Protein AF-A0A554KSD9-F1 (afdb_monomer)

Radius of gyration: 20.5 Å; Cα contacts (8 Å, |Δi|>4): 30; chains: 1; bounding box: 50×18×56 Å

pLDDT: mean 90.89, std 7.05, range [55.56, 97.56]

Foldseek 3Di:
DVVVVVVVVVVVVVVVVVVVVVVVVVLVVVLVVLLCVQLVVLVVCCVVNNVVSSVCSNVVSVVVSCVVVVVVVVVVVVVVVVVVD

Sequence (85 aa):
MAEEQSSHRRELEKKVITSDISRSKWGQILGFIIAVVGLGVSAVVAVWGSAVAGGIIGVGTLASLVGVFMYGSSVRSKEREEKRD

Secondary structure (DSSP, 8-state):
-HHHHHHHHHHHHHHHHHHHHHHHHHHHHHHHHHHHHHHHHHHHHHHHT-HHHHHHHHHHHHHHHHHHHHHHHHHHHHHHHTTT-

Mean predicted aligned error: 5.38 Å

Solvent-accessible surface area (backbone atoms only — not comparable to full-atom values): 4506 Å² total; per-residue (Å²): 107,74,66,57,55,51,50,52,52,51,52,51,52,50,52,51,54,54,49,52,53,50,52,52,51,52,52,52,52,53,50,48,51,51,48,53,52,40,43,49,51,14,50,53,34,31,73,78,67,39,52,67,60,12,48,52,45,33,51,49,46,51,53,48,52,52,49,53,53,50,50,56,50,52,53,55,50,50,60,54,52,68,75,73,112

Structure (mmCIF, N/CA/C/O backbone):
data_AF-A0A554KSD9-F1
#
_entry.id   AF-A0A554KSD9-F1
#
loop_
_atom_site.group_PDB
_atom_site.id
_atom_site.type_symbol
_atom_site.label_atom_id
_atom_site.label_alt_id
_atom_site.label_comp_id
_atom_site.label_asym_id
_atom_site.label_entity_id
_atom_site.label_seq_id
_atom_site.pdbx_PDB_ins_code
_atom_site.Cartn_x
_atom_site.Cartn_y
_atom_site.Cartn_z
_atom_site.occupancy
_atom_site.B_iso_or_equiv
_atom_site.auth_seq_id
_atom_site.auth_comp_id
_atom_site.auth_asym_id
_atom_site.auth_atom_id
_atom_site.pdbx_PDB_model_num
ATOM 1 N N . MET A 1 1 ? -34.926 1.916 30.463 1.00 63.66 1 MET A N 1
ATOM 2 C CA . MET A 1 1 ? -34.041 3.104 30.585 1.00 63.66 1 MET A CA 1
ATOM 3 C C . MET A 1 1 ? -32.542 2.788 30.617 1.00 63.66 1 MET A C 1
ATOM 5 O O . MET A 1 1 ? -31.891 3.123 29.638 1.00 63.66 1 MET A O 1
ATOM 9 N N . ALA A 1 2 ? -31.958 2.161 31.652 1.00 72.69 2 ALA A N 1
ATOM 10 C CA . ALA A 1 2 ? -30.503 1.886 31.667 1.00 72.69 2 ALA A CA 1
ATOM 11 C C . ALA A 1 2 ? -30.061 0.858 30.599 1.00 72.69 2 ALA A C 1
ATOM 13 O O . ALA A 1 2 ? -29.051 1.056 29.925 1.00 72.69 2 ALA A O 1
ATOM 14 N N . GLU A 1 3 ? -30.851 -0.199 30.387 1.00 75.75 3 GLU A N 1
ATOM 15 C CA . GLU A 1 3 ? -30.602 -1.188 29.327 1.00 75.75 3 GLU A CA 1
ATOM 16 C C . GLU A 1 3 ? -30.758 -0.605 27.919 1.00 75.75 3 GLU A C 1
ATOM 18 O O . GLU A 1 3 ? -29.964 -0.919 27.039 1.00 75.75 3 GLU A O 1
ATOM 23 N N . GLU A 1 4 ? -31.717 0.298 27.704 1.00 79.81 4 GLU A N 1
ATOM 24 C CA . GLU A 1 4 ? -31.919 0.946 26.401 1.00 79.81 4 GLU A CA 1
ATOM 25 C C . GLU A 1 4 ? -30.740 1.856 26.034 1.00 79.81 4 GLU A C 1
ATOM 27 O O . GLU A 1 4 ? -30.214 1.762 24.928 1.00 79.81 4 GLU A O 1
ATOM 32 N N . GLN A 1 5 ? -30.241 2.659 26.981 1.00 80.31 5 GLN A N 1
ATOM 33 C CA . GLN A 1 5 ? -29.019 3.457 26.809 1.00 80.31 5 GLN A CA 1
ATOM 34 C C . GLN A 1 5 ? -27.784 2.577 26.543 1.00 80.31 5 GLN A C 1
ATOM 36 O O . GLN A 1 5 ? -26.979 2.879 25.660 1.00 80.31 5 GLN A O 1
ATOM 41 N N . SER A 1 6 ? -27.654 1.454 27.258 1.00 82.75 6 SER A N 1
ATOM 42 C CA . SER A 1 6 ? -26.579 0.480 27.032 1.00 82.75 6 SER A CA 1
ATOM 43 C C . SER A 1 6 ? -26.667 -0.167 25.643 1.00 82.75 6 SER A C 1
ATOM 45 O O . SER A 1 6 ? -25.659 -0.264 24.938 1.00 82.75 6 SER A O 1
ATOM 47 N N . SER A 1 7 ? -27.873 -0.548 25.209 1.00 86.88 7 SER A N 1
ATOM 48 C CA . SER A 1 7 ? -28.117 -1.130 23.885 1.00 86.88 7 SER A CA 1
ATOM 49 C C . SER A 1 7 ? -27.773 -0.148 22.764 1.00 86.88 7 SER A C 1
ATOM 51 O O . SER A 1 7 ? -27.043 -0.508 21.840 1.00 86.88 7 SER A O 1
ATOM 53 N N . HIS A 1 8 ? -28.167 1.119 22.916 1.00 87.50 8 HIS A N 1
ATOM 54 C CA . HIS A 1 8 ? -27.890 2.171 21.949 1.00 87.50 8 HIS A CA 1
ATOM 55 C C . HIS A 1 8 ? -26.384 2.438 21.809 1.00 87.50 8 HIS A C 1
ATOM 57 O O . HIS A 1 8 ? -25.857 2.500 20.696 1.00 87.50 8 HIS A O 1
ATOM 63 N N . ARG A 1 9 ? -25.650 2.508 22.931 1.00 89.12 9 ARG A N 1
ATOM 64 C CA . ARG A 1 9 ? -24.184 2.647 22.923 1.00 89.12 9 ARG A CA 1
ATOM 65 C C . ARG A 1 9 ? -23.514 1.476 22.202 1.00 89.12 9 ARG A C 1
ATOM 67 O O . ARG A 1 9 ? -22.637 1.690 21.366 1.00 89.12 9 ARG A O 1
ATOM 74 N N . ARG A 1 10 ? -23.969 0.251 22.473 1.00 89.12 10 ARG A N 1
ATOM 75 C CA . ARG A 1 10 ? -23.426 -0.967 21.860 1.00 89.12 10 ARG A CA 1
ATOM 76 C C . ARG A 1 10 ? -23.678 -1.023 20.351 1.00 89.12 10 ARG A C 1
ATOM 78 O O . ARG A 1 10 ? -22.809 -1.478 19.605 1.00 89.12 10 ARG A O 1
ATOM 85 N N . GLU A 1 11 ? -24.830 -0.545 19.882 1.00 93.12 11 GLU A N 1
ATOM 86 C CA . GLU A 1 11 ? -25.120 -0.424 18.449 1.00 93.12 11 GLU A CA 1
ATOM 87 C C . GLU A 1 11 ? -24.210 0.595 17.755 1.00 93.12 11 GLU A C 1
ATOM 89 O O . GLU A 1 11 ? -23.672 0.307 16.681 1.00 93.12 11 GLU A O 1
ATOM 94 N N . LEU A 1 12 ? -23.977 1.754 18.379 1.00 91.00 12 LEU A N 1
ATOM 95 C CA . LEU A 1 12 ? -23.059 2.767 17.855 1.00 91.00 12 LEU A CA 1
ATOM 96 C C . LEU A 1 12 ? -21.620 2.239 17.779 1.00 91.00 12 LEU A C 1
ATOM 98 O O . LEU A 1 12 ? -20.989 2.351 16.727 1.00 91.00 12 LEU A O 1
ATOM 102 N N . GLU A 1 13 ? -21.121 1.593 18.837 1.00 92.38 13 GLU A N 1
ATOM 103 C CA . GLU A 1 13 ? -19.787 0.973 18.852 1.00 92.38 13 GLU A CA 1
ATOM 104 C C . GLU A 1 13 ? -19.644 -0.072 17.738 1.00 92.38 13 GLU A C 1
ATOM 106 O O . GLU A 1 13 ? -18.667 -0.062 16.984 1.00 92.38 13 GLU A O 1
ATOM 111 N N . LYS A 1 14 ? -20.655 -0.930 17.556 1.00 92.38 14 LYS A N 1
ATOM 112 C CA . LYS A 1 14 ? -20.670 -1.931 16.481 1.00 92.38 14 LYS A CA 1
ATOM 113 C C . LYS A 1 14 ? -20.632 -1.282 15.096 1.00 92.38 14 LYS A C 1
ATOM 115 O O . LYS A 1 14 ? -19.907 -1.760 14.218 1.00 92.38 14 LYS A O 1
ATOM 120 N N . LYS A 1 15 ? -21.384 -0.197 14.886 1.00 92.19 15 LYS A N 1
ATOM 121 C CA . LYS A 1 15 ? -21.413 0.537 13.612 1.00 92.19 15 LYS A CA 1
ATOM 122 C C . LYS A 1 15 ? -20.067 1.192 13.305 1.00 92.19 15 LYS A C 1
ATOM 124 O O . LYS A 1 15 ? -19.605 1.103 12.165 1.00 92.19 15 LYS A O 1
ATOM 129 N N . VAL A 1 16 ? -19.418 1.782 14.310 1.00 91.38 16 VAL A N 1
ATOM 130 C CA . VAL A 1 16 ? -18.073 2.366 14.184 1.00 91.38 16 VAL A CA 1
ATOM 131 C C . VAL A 1 16 ? -17.059 1.288 13.806 1.00 91.38 16 VAL A C 1
ATOM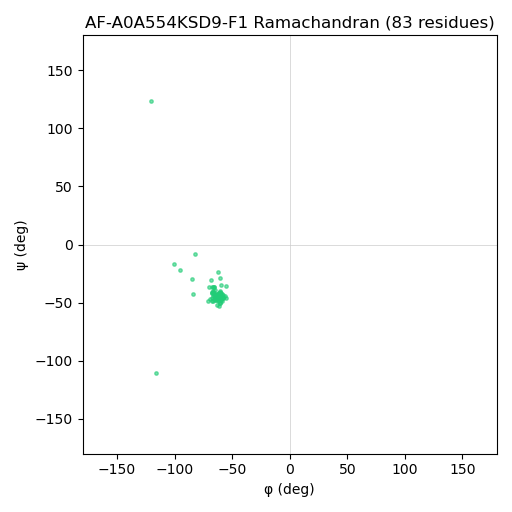 133 O O . VAL A 1 16 ? -16.410 1.414 12.772 1.00 91.38 16 VAL A O 1
ATOM 136 N N . ILE A 1 17 ? -16.993 0.183 14.559 1.00 90.69 17 ILE A N 1
ATOM 137 C CA . ILE A 1 17 ? -16.045 -0.916 14.301 1.00 90.69 17 ILE A CA 1
ATOM 138 C C . ILE A 1 17 ? -16.237 -1.495 12.894 1.00 90.69 17 ILE A C 1
ATOM 140 O O . ILE A 1 17 ? -15.273 -1.690 12.155 1.00 90.69 17 ILE A O 1
ATOM 144 N N . THR A 1 18 ? -17.486 -1.743 12.492 1.00 91.38 18 THR A N 1
ATOM 145 C CA . THR A 1 18 ? -17.793 -2.319 11.172 1.00 91.38 18 THR A CA 1
ATOM 146 C C . THR A 1 18 ? -17.392 -1.374 10.035 1.00 91.38 18 THR A C 1
ATOM 148 O O . THR A 1 18 ? -16.861 -1.815 9.010 1.00 91.38 18 THR A O 1
ATOM 151 N N . SER A 1 19 ? -17.611 -0.070 10.219 1.00 88.75 19 SER A N 1
ATOM 152 C CA . SER A 1 19 ? -17.212 0.951 9.247 1.00 88.75 19 SER A CA 1
ATOM 153 C C . SER A 1 19 ? -15.689 1.062 9.141 1.00 88.75 19 SER A C 1
ATOM 155 O O . SER A 1 19 ? -15.163 1.128 8.030 1.00 88.75 19 SER A O 1
ATOM 157 N N . ASP A 1 20 ? -14.971 1.000 10.266 1.00 87.81 20 ASP A N 1
ATOM 158 C CA . ASP A 1 20 ? -13.503 1.059 10.311 1.00 87.81 20 ASP A CA 1
ATOM 159 C C . ASP A 1 20 ? -12.865 -0.144 9.593 1.00 87.81 20 ASP A C 1
ATOM 161 O O . ASP A 1 20 ? -12.009 0.018 8.720 1.00 87.81 20 ASP A O 1
ATOM 165 N N . ILE A 1 21 ? -13.373 -1.356 9.860 1.00 89.44 21 ILE A N 1
ATOM 166 C CA . ILE A 1 21 ? -12.952 -2.588 9.172 1.00 89.44 21 ILE A CA 1
ATOM 167 C C . ILE A 1 21 ? -13.173 -2.465 7.663 1.00 89.44 21 ILE A C 1
ATOM 169 O O . ILE A 1 21 ? -12.298 -2.817 6.869 1.00 89.44 21 ILE A O 1
ATOM 173 N N . SER A 1 22 ? -14.341 -1.966 7.258 1.00 89.50 22 SER A N 1
ATOM 174 C CA . SER A 1 22 ? -14.688 -1.831 5.842 1.00 89.50 22 SER A CA 1
ATOM 175 C C . SER A 1 22 ? -13.773 -0.820 5.154 1.00 89.50 22 SER A C 1
ATOM 177 O O . SER A 1 22 ? -13.225 -1.110 4.092 1.00 89.50 22 SER A O 1
ATOM 179 N N . ARG A 1 23 ? -13.527 0.334 5.785 1.00 88.31 23 ARG A N 1
ATOM 180 C CA . ARG A 1 23 ? -12.610 1.362 5.280 1.00 88.31 23 ARG A CA 1
ATOM 181 C C . ARG A 1 23 ? -11.182 0.832 5.139 1.00 88.31 23 ARG A C 1
ATOM 183 O O . ARG A 1 23 ? -10.541 1.083 4.121 1.00 88.31 23 ARG A O 1
ATOM 190 N N . SER A 1 24 ? -10.703 0.065 6.117 1.00 88.88 24 SER A N 1
ATOM 191 C CA . SER A 1 24 ? -9.378 -0.559 6.066 1.00 88.88 24 SER A CA 1
ATOM 192 C C . SER A 1 24 ? -9.268 -1.575 4.924 1.00 88.88 24 SER A C 1
ATOM 194 O O . SER A 1 24 ? -8.296 -1.535 4.169 1.00 88.88 24 SER A O 1
ATOM 196 N N . LYS A 1 25 ? -10.287 -2.424 4.735 1.00 90.19 25 LYS A N 1
ATOM 197 C CA . LYS A 1 25 ? -10.353 -3.384 3.622 1.00 90.19 25 LYS A CA 1
ATOM 198 C C . LYS A 1 25 ? -10.318 -2.695 2.259 1.00 90.19 25 LYS A C 1
ATOM 200 O O . LYS A 1 25 ? -9.533 -3.091 1.403 1.00 90.19 25 LYS A O 1
ATOM 205 N N . TRP A 1 26 ? -11.125 -1.652 2.067 1.00 90.56 26 TRP A N 1
ATOM 206 C CA . TRP A 1 26 ? -11.142 -0.892 0.816 1.00 90.56 26 TRP A CA 1
ATOM 207 C C . TRP A 1 26 ? -9.799 -0.219 0.533 1.00 90.56 26 TRP A C 1
ATOM 209 O O . TRP A 1 26 ? -9.309 -0.307 -0.590 1.00 90.56 26 TRP A O 1
ATOM 219 N N . GLY A 1 27 ? -9.159 0.376 1.545 1.00 91.19 27 GLY A N 1
ATOM 220 C CA . GLY A 1 27 ? -7.820 0.953 1.397 1.00 91.19 27 GLY A CA 1
ATOM 221 C C . GLY A 1 27 ? -6.775 -0.074 0.945 1.00 91.19 27 GLY A C 1
ATOM 222 O O . GLY A 1 27 ? -5.987 0.204 0.044 1.00 91.19 27 GLY A O 1
ATOM 223 N N . GLN A 1 28 ? -6.807 -1.283 1.510 1.00 93.69 28 GLN A N 1
ATOM 224 C CA . GLN A 1 28 ? -5.891 -2.360 1.128 1.00 93.69 28 GLN A CA 1
ATOM 225 C C . GLN A 1 28 ? -6.148 -2.872 -0.297 1.00 93.69 28 GLN A C 1
ATOM 227 O O . GLN A 1 28 ? -5.197 -3.076 -1.047 1.00 93.69 28 GLN A O 1
ATOM 232 N N . ILE A 1 29 ? -7.415 -3.039 -0.693 1.00 95.56 29 ILE A N 1
ATOM 233 C CA . ILE A 1 29 ? -7.783 -3.480 -2.048 1.00 95.56 29 ILE A CA 1
ATOM 234 C C . ILE A 1 29 ? -7.359 -2.438 -3.087 1.00 95.56 29 ILE A C 1
ATOM 236 O O . ILE A 1 29 ? -6.721 -2.786 -4.078 1.00 95.56 29 ILE A O 1
ATOM 240 N N . LEU A 1 30 ? -7.663 -1.159 -2.854 1.00 94.00 30 LEU A N 1
ATOM 241 C CA . LEU A 1 30 ? -7.281 -0.082 -3.768 1.00 94.00 30 LEU A CA 1
ATOM 242 C C . LEU A 1 30 ? -5.757 0.056 -3.864 1.00 94.00 30 LEU A C 1
ATOM 244 O O . LEU A 1 30 ? -5.225 0.168 -4.966 1.00 94.00 30 LEU A O 1
ATOM 248 N N . GLY A 1 31 ? -5.046 -0.029 -2.735 1.00 95.00 31 GLY A N 1
ATOM 249 C CA . GLY A 1 31 ? -3.582 -0.031 -2.722 1.00 95.00 31 GLY A CA 1
ATOM 250 C C . GLY A 1 31 ? -2.984 -1.210 -3.493 1.00 95.00 31 GLY A C 1
ATOM 251 O O . GLY A 1 31 ? -2.029 -1.025 -4.243 1.00 95.00 31 GLY A O 1
ATOM 252 N N . PHE A 1 32 ? -3.576 -2.401 -3.377 1.00 95.38 32 PHE A N 1
ATOM 253 C CA . PHE A 1 32 ? -3.159 -3.576 -4.143 1.00 95.38 32 PHE A CA 1
ATOM 254 C C . PHE A 1 32 ? -3.376 -3.392 -5.650 1.00 95.38 32 PHE A C 1
ATOM 256 O O . PHE A 1 32 ? -2.477 -3.686 -6.434 1.00 95.38 32 PHE A O 1
ATOM 263 N N . ILE A 1 33 ? -4.527 -2.854 -6.066 1.00 97.12 33 ILE A N 1
ATOM 264 C CA . ILE A 1 33 ? -4.807 -2.572 -7.482 1.00 97.12 33 ILE A C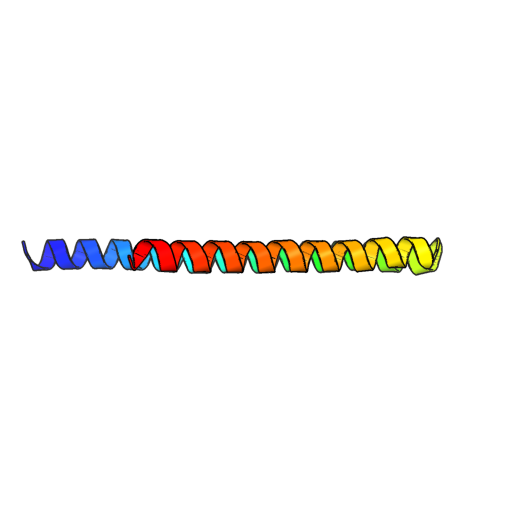A 1
ATOM 265 C C . ILE A 1 33 ? -3.783 -1.579 -8.042 1.00 97.12 33 ILE A C 1
ATOM 267 O O . ILE A 1 33 ? -3.208 -1.828 -9.100 1.00 97.12 33 ILE A O 1
ATOM 271 N N . ILE A 1 34 ? -3.503 -0.488 -7.321 1.00 95.56 34 ILE A N 1
ATOM 272 C CA . ILE A 1 34 ? -2.499 0.506 -7.727 1.00 95.56 34 ILE A CA 1
ATOM 273 C C . ILE A 1 34 ? -1.111 -0.135 -7.832 1.00 95.56 34 ILE A C 1
ATOM 275 O O . ILE A 1 34 ? -0.397 0.126 -8.798 1.00 95.56 34 ILE A O 1
ATOM 279 N N . ALA A 1 35 ? -0.741 -0.998 -6.881 1.00 96.19 35 ALA A N 1
ATOM 280 C CA . ALA A 1 35 ? 0.536 -1.706 -6.907 1.00 96.19 35 ALA A CA 1
ATOM 281 C C . ALA A 1 35 ? 0.664 -2.587 -8.154 1.00 96.19 35 ALA A C 1
ATOM 283 O O . ALA A 1 35 ? 1.652 -2.489 -8.875 1.00 96.19 35 ALA A O 1
ATOM 284 N N . VAL A 1 36 ? -0.347 -3.411 -8.436 1.00 97.56 36 VAL A N 1
ATOM 285 C CA . VAL A 1 36 ? -0.343 -4.317 -9.592 1.00 97.56 36 VAL A CA 1
ATOM 286 C C . VAL A 1 36 ? -0.304 -3.533 -10.902 1.00 97.56 36 VAL A C 1
ATOM 288 O O . VAL A 1 36 ? 0.502 -3.850 -11.772 1.00 97.56 36 VAL A O 1
ATOM 291 N N . VAL A 1 37 ? -1.128 -2.491 -11.042 1.00 97.44 37 VAL A N 1
ATOM 292 C CA . VAL A 1 37 ? -1.170 -1.676 -12.264 1.00 97.44 37 VAL A CA 1
ATOM 293 C C . VAL A 1 37 ? 0.139 -0.909 -12.454 1.00 97.44 37 VAL A C 1
ATOM 295 O O . VAL A 1 37 ? 0.727 -0.970 -13.531 1.00 97.44 37 VAL A O 1
ATOM 298 N N . GLY A 1 38 ? 0.637 -0.224 -11.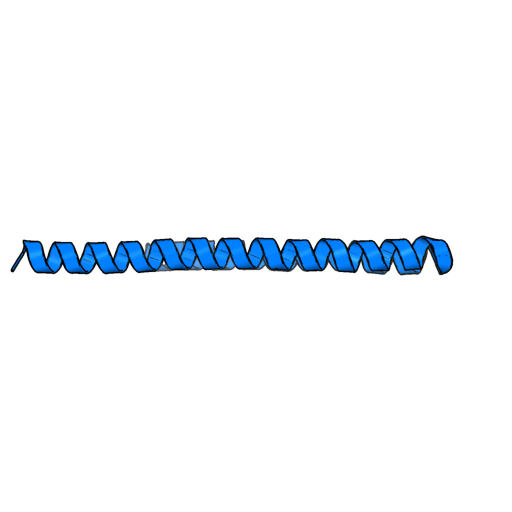423 1.00 95.50 38 GLY A N 1
ATOM 299 C CA . GLY A 1 38 ? 1.859 0.576 -11.520 1.00 95.50 38 GLY A CA 1
ATOM 300 C C . GLY A 1 38 ? 3.113 -0.268 -11.756 1.00 95.50 38 GLY A C 1
ATOM 301 O O . GLY A 1 38 ? 3.932 0.078 -12.608 1.00 95.50 38 GLY A O 1
ATOM 302 N N . LEU A 1 39 ? 3.239 -1.417 -11.082 1.00 96.44 39 LEU A N 1
ATOM 303 C CA . LEU A 1 39 ? 4.335 -2.360 -11.331 1.00 96.44 39 LEU A CA 1
ATOM 304 C C . LEU A 1 39 ? 4.204 -3.051 -12.691 1.00 96.44 39 LEU A C 1
ATOM 306 O O . LEU A 1 39 ? 5.212 -3.253 -13.363 1.00 96.44 39 LEU A O 1
ATOM 310 N N . GLY A 1 40 ? 2.984 -3.367 -13.130 1.00 96.56 40 GLY A N 1
ATOM 311 C CA . GLY A 1 40 ? 2.736 -3.907 -14.466 1.00 96.56 40 GLY A CA 1
ATOM 312 C C . GLY A 1 40 ? 3.181 -2.936 -15.561 1.00 96.56 40 GLY A C 1
ATOM 313 O O .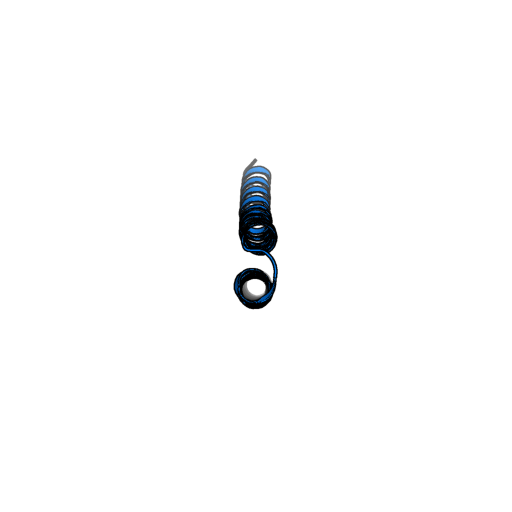 GLY A 1 40 ? 3.927 -3.317 -16.460 1.00 96.56 40 GLY A O 1
ATOM 314 N N . VAL A 1 41 ? 2.804 -1.660 -15.444 1.00 95.50 41 VAL A N 1
ATOM 315 C CA . VAL A 1 41 ? 3.246 -0.599 -16.364 1.00 95.50 41 VAL A CA 1
ATOM 316 C C . VAL A 1 41 ? 4.764 -0.415 -16.300 1.00 95.50 41 VAL A C 1
ATOM 318 O O . VAL A 1 41 ? 5.413 -0.359 -17.341 1.00 95.50 41 VAL A O 1
ATOM 321 N N . SER A 1 42 ?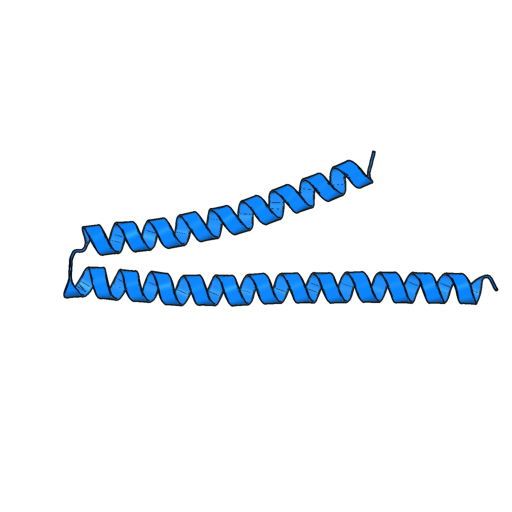 5.347 -0.380 -15.098 1.00 95.88 42 SER A N 1
ATOM 322 C CA . SER A 1 42 ? 6.802 -0.312 -14.896 1.00 95.88 42 SER A CA 1
ATOM 323 C C . SER A 1 42 ? 7.534 -1.452 -15.614 1.00 95.88 42 SER A C 1
ATOM 325 O O . SER A 1 42 ? 8.500 -1.190 -16.330 1.00 95.88 42 SER A O 1
ATOM 327 N N . ALA A 1 43 ? 7.046 -2.690 -15.492 1.00 96.12 43 ALA A N 1
ATOM 328 C CA . ALA A 1 43 ? 7.629 -3.860 -16.142 1.00 96.12 43 ALA A CA 1
ATOM 329 C C . ALA A 1 43 ? 7.530 -3.782 -17.674 1.00 96.12 43 ALA A C 1
ATOM 331 O O . ALA A 1 43 ? 8.523 -4.015 -18.360 1.00 96.12 43 ALA A O 1
ATOM 332 N N . VAL A 1 44 ? 6.373 -3.393 -18.222 1.00 96.94 44 VAL A N 1
ATOM 333 C CA . VAL A 1 44 ? 6.196 -3.221 -19.676 1.00 96.94 44 VAL A CA 1
ATOM 334 C C . VAL A 1 44 ? 7.148 -2.152 -20.223 1.00 96.94 44 VAL A C 1
ATOM 336 O O . VAL A 1 44 ? 7.825 -2.380 -21.226 1.00 96.94 44 VAL A O 1
ATOM 339 N N . VAL A 1 45 ? 7.264 -1.010 -19.537 1.00 95.94 45 VAL A N 1
ATOM 340 C CA . VAL A 1 45 ? 8.181 0.074 -19.926 1.00 95.94 45 VAL A CA 1
ATOM 341 C C . VAL A 1 45 ? 9.644 -0.356 -19.807 1.00 95.94 45 VAL A C 1
ATOM 343 O O . VAL A 1 45 ? 10.453 0.023 -20.652 1.00 95.94 45 VAL A O 1
ATOM 346 N N . ALA A 1 46 ? 9.994 -1.158 -18.800 1.00 95.56 46 ALA A N 1
ATOM 347 C CA . ALA A 1 46 ? 11.352 -1.662 -18.626 1.00 95.56 46 ALA A CA 1
ATOM 348 C C . ALA A 1 46 ? 11.768 -2.639 -19.738 1.00 95.56 46 ALA A C 1
ATOM 350 O O . ALA A 1 46 ? 12.928 -2.626 -20.142 1.00 95.56 46 ALA A O 1
ATOM 351 N N . VAL A 1 47 ? 10.837 -3.468 -20.227 1.00 95.44 47 VAL A N 1
ATOM 352 C CA . VAL A 1 47 ? 11.113 -4.504 -21.238 1.00 95.44 47 VAL A CA 1
ATOM 353 C C . VAL A 1 47 ? 11.086 -3.952 -22.665 1.00 95.44 47 VAL A C 1
ATOM 355 O O . VAL A 1 47 ? 11.942 -4.317 -23.465 1.00 95.44 47 VAL A O 1
ATOM 358 N N . TRP A 1 48 ? 10.122 -3.092 -23.008 1.00 93.94 48 TRP A N 1
ATOM 359 C CA . TRP A 1 48 ? 9.965 -2.571 -24.379 1.00 93.94 48 TRP A CA 1
ATOM 360 C C . TRP A 1 48 ? 10.531 -1.168 -24.593 1.00 93.94 48 TRP A C 1
ATOM 362 O O . TRP A 1 48 ? 10.701 -0.748 -25.734 1.00 93.94 48 TRP A O 1
ATOM 372 N N . GLY A 1 49 ? 10.790 -0.430 -23.516 1.00 91.12 49 GLY A N 1
ATOM 373 C CA . GLY A 1 49 ? 11.277 0.942 -23.570 1.00 91.12 49 GLY A CA 1
ATOM 374 C C . GLY A 1 49 ? 12.663 1.078 -22.956 1.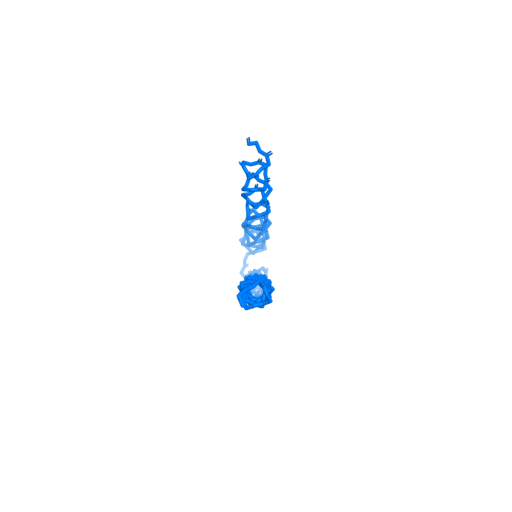00 91.12 49 GLY A C 1
ATOM 375 O O . GLY A 1 49 ? 13.664 0.640 -23.514 1.00 91.12 49 GLY A O 1
ATOM 376 N N . SER A 1 50 ? 12.718 1.741 -21.803 1.00 93.00 50 SER A N 1
ATOM 377 C CA . SER A 1 50 ? 13.953 2.014 -21.075 1.00 93.00 50 SER A CA 1
ATOM 378 C C . SER A 1 50 ? 13.884 1.396 -19.689 1.00 93.00 50 SER A C 1
ATOM 380 O O . SER A 1 50 ? 13.008 1.740 -18.892 1.00 93.00 50 SER A O 1
ATOM 382 N N . ALA A 1 51 ? 14.860 0.543 -19.375 1.00 93.75 51 ALA A N 1
ATOM 383 C CA . ALA A 1 51 ? 15.013 -0.049 -18.049 1.00 93.75 51 ALA A CA 1
ATOM 384 C C . ALA A 1 51 ? 15.109 1.023 -16.948 1.00 93.75 51 ALA A C 1
ATOM 386 O O . ALA A 1 51 ? 14.545 0.851 -15.870 1.00 93.75 51 ALA A O 1
ATOM 387 N N . VAL A 1 52 ? 15.755 2.161 -17.234 1.00 95.81 52 VAL A N 1
ATOM 388 C CA . VAL A 1 52 ? 15.866 3.282 -16.287 1.00 95.81 52 VAL A CA 1
ATOM 389 C C . VAL A 1 52 ? 14.502 3.929 -16.047 1.00 95.81 52 VAL A C 1
ATOM 391 O O . VAL A 1 52 ? 14.121 4.144 -14.898 1.00 95.81 52 VAL A O 1
ATOM 394 N N . ALA A 1 53 ? 13.736 4.195 -17.110 1.00 93.62 53 ALA A N 1
ATOM 395 C CA . ALA A 1 53 ? 12.398 4.774 -16.984 1.00 93.62 53 ALA A CA 1
ATOM 396 C C . ALA A 1 53 ? 11.443 3.828 -16.238 1.00 93.62 53 ALA A C 1
ATOM 398 O O . ALA A 1 53 ? 10.749 4.250 -15.313 1.00 93.62 53 ALA A O 1
ATOM 399 N N . GLY A 1 54 ? 11.462 2.537 -16.582 1.00 95.06 54 GLY A N 1
ATOM 400 C CA . GLY A 1 54 ? 10.697 1.508 -15.880 1.00 95.06 54 GLY A CA 1
ATOM 401 C C . GLY A 1 54 ? 11.081 1.414 -14.402 1.00 95.06 54 GLY A C 1
ATOM 402 O O . GLY A 1 54 ? 10.196 1.366 -13.548 1.00 95.06 54 GLY A O 1
ATOM 403 N N . GLY A 1 55 ? 12.378 1.485 -14.085 1.00 95.38 55 GLY A N 1
ATOM 404 C CA . GLY A 1 55 ? 12.890 1.506 -12.714 1.00 95.38 55 GLY A CA 1
ATOM 405 C C . GLY A 1 55 ? 12.392 2.703 -11.900 1.00 95.38 55 GLY A C 1
ATOM 406 O O . GLY A 1 55 ? 11.906 2.517 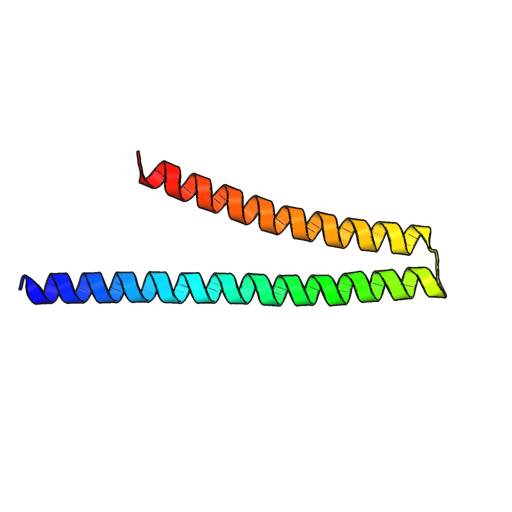-10.786 1.00 95.38 55 GLY A O 1
ATOM 407 N N . ILE A 1 56 ? 12.429 3.917 -12.464 1.00 96.75 56 ILE A N 1
ATOM 408 C CA . ILE A 1 56 ? 11.912 5.129 -11.802 1.00 96.75 56 ILE A CA 1
ATOM 409 C C . ILE A 1 56 ? 10.412 4.997 -11.519 1.00 96.75 56 ILE A C 1
ATOM 411 O O . ILE A 1 56 ? 9.969 5.296 -10.411 1.00 96.75 56 ILE A O 1
ATOM 415 N N . ILE A 1 57 ? 9.629 4.510 -12.486 1.00 95.19 57 ILE A N 1
ATOM 416 C CA . ILE A 1 57 ? 8.180 4.314 -12.317 1.00 95.19 57 ILE A CA 1
ATOM 417 C C . ILE A 1 57 ? 7.898 3.263 -11.237 1.00 95.19 57 ILE A C 1
ATOM 419 O O . ILE A 1 57 ? 7.030 3.468 -10.387 1.00 95.19 57 ILE A O 1
ATOM 423 N N . GLY A 1 58 ? 8.644 2.157 -11.236 1.00 96.31 58 GLY A N 1
ATOM 424 C CA . GLY A 1 58 ? 8.491 1.086 -10.252 1.00 96.31 58 GLY A CA 1
ATOM 425 C C . GLY A 1 58 ? 8.798 1.566 -8.835 1.00 96.31 58 GLY A C 1
ATOM 426 O O . GLY A 1 58 ? 7.958 1.447 -7.941 1.00 96.31 58 GLY A O 1
ATOM 427 N N . VAL A 1 59 ? 9.965 2.190 -8.640 1.00 96.94 59 VAL A N 1
ATOM 428 C CA . VAL A 1 59 ? 10.372 2.752 -7.342 1.00 96.94 59 VAL A CA 1
ATOM 429 C C . VAL A 1 59 ? 9.409 3.850 -6.896 1.00 96.94 59 VAL A C 1
ATOM 431 O O . VAL A 1 59 ? 8.994 3.850 -5.740 1.00 96.94 59 VAL A O 1
ATOM 434 N N . GLY A 1 60 ? 8.999 4.747 -7.796 1.00 97.06 60 GLY A N 1
ATOM 435 C CA . GLY A 1 60 ? 8.044 5.814 -7.495 1.00 97.06 60 GLY A CA 1
ATOM 436 C C . GLY A 1 60 ? 6.678 5.283 -7.056 1.00 97.06 60 GLY A C 1
ATOM 437 O O . GLY A 1 60 ? 6.115 5.771 -6.077 1.00 97.06 60 GLY A O 1
ATOM 438 N N . THR A 1 61 ? 6.178 4.234 -7.717 1.00 96.06 61 THR A N 1
ATOM 439 C CA . THR A 1 61 ? 4.916 3.568 -7.351 1.00 96.06 61 THR A CA 1
ATOM 440 C C . THR A 1 61 ? 5.004 2.975 -5.945 1.00 96.06 61 THR A C 1
ATOM 442 O O . THR A 1 61 ? 4.124 3.207 -5.114 1.00 96.06 61 THR A O 1
ATOM 445 N N . LEU A 1 62 ? 6.083 2.243 -5.649 1.00 96.31 62 LEU A N 1
ATOM 446 C CA . LEU A 1 62 ? 6.286 1.626 -4.337 1.00 96.31 62 LEU A CA 1
ATOM 447 C C . LEU A 1 62 ? 6.473 2.672 -3.235 1.00 96.31 62 LEU A C 1
ATOM 449 O O . LEU A 1 62 ? 5.821 2.585 -2.197 1.00 96.31 62 LEU A O 1
ATOM 453 N N . ALA A 1 63 ? 7.314 3.681 -3.467 1.00 97.12 63 ALA A N 1
ATOM 454 C CA . ALA A 1 63 ? 7.563 4.754 -2.510 1.00 97.12 63 ALA A CA 1
ATOM 455 C C . ALA A 1 63 ? 6.283 5.541 -2.196 1.00 97.12 63 ALA A C 1
ATOM 457 O O . ALA A 1 63 ? 6.012 5.837 -1.033 1.00 97.12 63 ALA A O 1
ATOM 458 N N . SER A 1 64 ? 5.463 5.825 -3.214 1.00 95.88 64 SER A N 1
ATOM 459 C CA . SER A 1 64 ? 4.167 6.485 -3.039 1.00 95.88 64 SER A CA 1
ATOM 460 C C . SER A 1 64 ? 3.214 5.647 -2.184 1.00 95.88 64 SER A C 1
ATOM 462 O O . SER A 1 64 ? 2.666 6.159 -1.207 1.00 95.88 64 SER A O 1
ATOM 464 N N . LEU A 1 65 ? 3.063 4.351 -2.484 1.00 95.12 65 LEU A N 1
ATOM 465 C CA . LEU A 1 65 ? 2.207 3.455 -1.702 1.00 95.12 65 LEU A CA 1
ATOM 466 C C . LEU A 1 65 ? 2.667 3.366 -0.247 1.00 95.12 65 LEU A C 1
ATOM 468 O O . LEU A 1 65 ? 1.863 3.575 0.662 1.00 95.12 65 LEU A O 1
ATOM 472 N N . VAL A 1 66 ? 3.959 3.114 -0.019 1.00 95.25 66 VAL A N 1
ATOM 473 C CA . VAL A 1 66 ? 4.541 3.077 1.330 1.00 95.25 66 VAL A CA 1
ATOM 474 C C . VAL A 1 66 ? 4.287 4.395 2.059 1.00 95.25 66 VAL A C 1
ATOM 476 O O . VAL A 1 66 ? 3.852 4.376 3.209 1.00 95.25 66 VAL A O 1
ATOM 479 N N . GLY A 1 67 ? 4.480 5.531 1.385 1.00 95.69 67 GLY A N 1
ATOM 480 C CA . GLY A 1 67 ? 4.217 6.856 1.940 1.00 95.69 67 GLY A CA 1
ATOM 481 C C . GLY A 1 67 ? 2.766 7.035 2.387 1.00 95.69 67 GLY A C 1
ATOM 482 O O . GLY A 1 67 ? 2.523 7.438 3.523 1.00 95.69 67 GLY A O 1
ATOM 483 N N . VAL A 1 68 ? 1.797 6.679 1.539 1.00 93.25 68 VAL A N 1
ATOM 484 C CA . VAL A 1 68 ? 0.364 6.787 1.859 1.00 93.25 68 VAL A CA 1
ATOM 485 C C . VAL A 1 68 ? -0.018 5.883 3.035 1.00 93.25 68 VAL A C 1
ATOM 487 O O . VAL A 1 68 ? -0.708 6.333 3.953 1.00 93.25 68 VAL A O 1
ATOM 490 N N . PHE A 1 69 ? 0.449 4.630 3.056 1.00 90.69 69 PHE A N 1
ATOM 491 C CA . PHE A 1 69 ? 0.151 3.700 4.151 1.00 90.69 69 PHE A CA 1
ATOM 492 C C . PHE A 1 69 ? 0.804 4.121 5.471 1.00 90.69 69 PHE A C 1
ATOM 494 O O . PHE A 1 69 ? 0.156 4.072 6.519 1.00 90.69 69 PHE 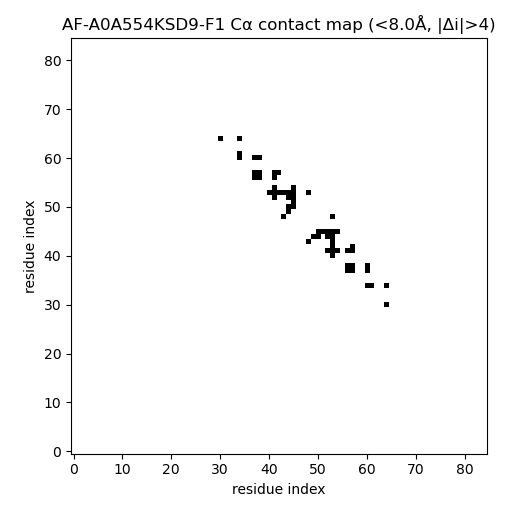A O 1
ATOM 501 N N . MET A 1 70 ? 2.058 4.576 5.429 1.00 93.25 70 MET A N 1
ATOM 502 C CA . MET A 1 70 ? 2.775 5.056 6.608 1.00 93.25 70 MET A CA 1
ATOM 503 C C . MET A 1 70 ? 2.121 6.319 7.168 1.00 93.25 70 MET A C 1
ATOM 505 O O . MET A 1 70 ? 1.816 6.366 8.358 1.00 93.25 70 MET A O 1
ATOM 509 N N . TYR A 1 71 ? 1.810 7.296 6.311 1.00 92.62 71 TYR A N 1
ATOM 510 C CA . TYR A 1 71 ? 1.112 8.515 6.713 1.00 92.62 71 TYR A CA 1
ATOM 511 C C . TYR A 1 71 ? -0.261 8.205 7.320 1.00 92.62 71 TYR A C 1
ATOM 513 O O . TYR A 1 71 ? -0.578 8.679 8.411 1.00 92.62 71 TYR A O 1
ATOM 521 N N . GLY A 1 72 ? -1.051 7.342 6.673 1.00 87.69 72 GLY A N 1
ATOM 522 C CA . GLY A 1 72 ? -2.344 6.904 7.198 1.00 87.69 72 GLY A CA 1
ATOM 523 C C . GLY A 1 72 ? -2.236 6.199 8.556 1.00 87.69 72 GLY A C 1
ATOM 524 O O . GLY A 1 72 ? -3.106 6.367 9.413 1.00 87.69 72 GLY A O 1
ATOM 525 N N . SER A 1 73 ? -1.156 5.446 8.789 1.00 87.12 73 SER A N 1
ATOM 526 C CA . SER A 1 73 ? -0.874 4.839 10.092 1.00 87.12 73 SER A CA 1
ATOM 527 C C . SER A 1 73 ? -0.507 5.889 11.143 1.00 87.12 73 SER A C 1
ATOM 529 O O . SER A 1 73 ? -1.066 5.863 12.237 1.00 87.12 73 SER A O 1
ATOM 531 N N . SER A 1 74 ? 0.380 6.833 10.818 1.00 89.69 74 SER A N 1
ATOM 532 C CA . SER A 1 74 ? 0.811 7.893 11.738 1.00 89.69 74 SER A CA 1
ATOM 533 C C . SER A 1 74 ? -0.337 8.809 12.156 1.00 89.69 74 SER A C 1
ATOM 535 O O . SER A 1 74 ? -0.460 9.118 13.338 1.00 89.69 74 SER A O 1
ATOM 537 N N . VAL A 1 75 ? -1.208 9.206 11.220 1.00 89.44 75 VAL A N 1
ATOM 538 C CA . VAL A 1 75 ? -2.402 10.011 11.530 1.00 89.44 75 VAL A CA 1
ATOM 539 C C . VAL A 1 75 ? -3.316 9.261 12.498 1.00 89.44 75 VAL A C 1
ATOM 541 O O . VAL A 1 75 ? -3.752 9.834 13.490 1.00 89.44 75 VAL A O 1
ATOM 544 N N . ARG A 1 76 ? -3.541 7.958 12.275 1.00 84.69 76 ARG A N 1
ATOM 545 C CA . ARG A 1 76 ? -4.392 7.143 13.155 1.00 84.69 76 ARG A CA 1
ATOM 546 C C . ARG A 1 76 ? -3.785 6.925 14.543 1.00 84.69 76 ARG A C 1
ATOM 548 O O . ARG A 1 76 ? -4.541 6.771 15.497 1.00 84.69 76 ARG A O 1
ATOM 555 N N . SER A 1 77 ? -2.457 6.894 14.666 1.00 87.12 77 SER A N 1
ATOM 556 C CA . SER A 1 77 ? -1.784 6.878 15.971 1.00 87.12 77 SER A CA 1
ATOM 557 C C . SER A 1 77 ? -1.978 8.199 16.714 1.00 87.12 77 SER A C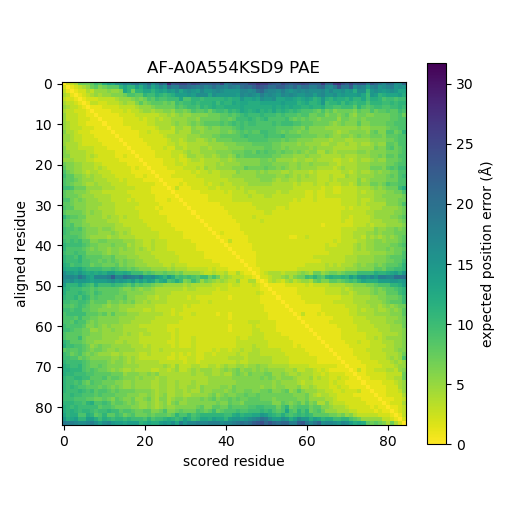 1
ATOM 559 O O . SER A 1 77 ? -2.453 8.164 17.844 1.00 87.12 77 SER A O 1
ATOM 561 N N . LYS A 1 78 ? -1.743 9.343 16.053 1.00 89.81 78 LYS A N 1
ATOM 562 C CA . LYS A 1 78 ? -1.942 10.672 16.657 1.00 89.81 78 LYS A CA 1
ATOM 563 C C . LYS A 1 78 ? -3.376 10.886 17.137 1.00 89.81 78 LYS A C 1
ATOM 565 O O . LYS A 1 78 ? -3.589 11.309 18.264 1.00 89.81 78 LYS A O 1
ATOM 570 N N . GLU A 1 79 ? -4.360 10.489 16.330 1.00 87.38 79 GLU A N 1
ATOM 571 C CA . GLU A 1 79 ? -5.781 10.593 16.693 1.00 87.38 79 GLU A CA 1
ATOM 572 C C . GLU A 1 79 ? -6.152 9.745 17.929 1.00 87.38 79 GLU A C 1
ATOM 574 O O . GLU A 1 79 ? -7.157 10.007 18.585 1.00 87.38 79 GLU A O 1
ATOM 579 N N . ARG A 1 80 ? -5.383 8.690 18.239 1.00 85.56 80 ARG A N 1
ATOM 580 C CA . ARG A 1 80 ? -5.566 7.863 19.448 1.00 85.56 80 ARG A CA 1
ATOM 581 C C . ARG A 1 80 ? -4.862 8.451 20.666 1.00 85.56 80 ARG A C 1
ATOM 583 O O . ARG A 1 80 ? -5.314 8.200 21.778 1.00 85.56 80 ARG A O 1
ATOM 590 N N . GLU A 1 81 ? -3.763 9.168 20.456 1.00 89.31 81 GLU A N 1
ATOM 591 C CA . GLU A 1 81 ? -3.036 9.889 21.504 1.00 89.31 81 GLU A CA 1
ATOM 592 C C . GLU A 1 81 ? -3.849 11.101 21.969 1.00 89.31 81 GLU A C 1
ATOM 594 O O . GLU A 1 81 ? -4.148 11.190 23.151 1.00 89.31 81 GLU A O 1
ATOM 599 N N . GLU A 1 82 ? -4.361 11.922 21.046 1.00 90.38 82 GLU A N 1
ATOM 600 C CA . GLU A 1 82 ? -5.217 13.078 21.372 1.00 90.38 82 GLU A CA 1
ATOM 601 C C . GLU A 1 82 ? -6.519 12.702 22.096 1.00 90.38 82 GLU A C 1
ATOM 603 O O . GLU A 1 82 ? -7.056 13.497 22.852 1.00 90.38 82 GLU A O 1
ATOM 608 N N . LYS A 1 83 ? -7.056 11.495 21.869 1.00 85.19 83 LYS A N 1
ATOM 609 C CA . LYS A 1 83 ? -8.257 11.003 22.573 1.00 85.19 83 LYS A CA 1
ATOM 610 C C . LYS A 1 83 ? -7.951 10.414 23.956 1.00 85.19 83 LYS A C 1
ATOM 612 O O . LYS A 1 83 ? -8.888 10.015 24.647 1.00 85.19 83 LYS A O 1
ATOM 617 N N . ARG A 1 84 ? -6.671 10.253 24.313 1.00 77.31 84 ARG A N 1
ATOM 618 C CA . ARG A 1 84 ? -6.214 9.732 25.613 1.00 77.31 84 ARG A CA 1
ATOM 619 C C . ARG A 1 84 ? -5.873 10.834 26.619 1.00 77.31 84 ARG A C 1
ATOM 621 O O . ARG A 1 84 ? -5.882 10.511 27.806 1.00 77.31 84 ARG A O 1
ATOM 628 N N . ASP A 1 85 ? -5.575 12.043 26.148 1.00 55.56 85 ASP A N 1
ATOM 629 C CA . ASP A 1 85 ? -5.309 13.246 26.954 1.00 55.56 85 ASP A CA 1
ATOM 630 C C . ASP A 1 85 ? -6.593 14.065 27.190 1.00 55.56 85 ASP A C 1
ATOM 632 O O . ASP A 1 85 ? -6.701 14.688 28.272 1.00 55.56 85 ASP A O 1
#